Protein AF-A0A3D3F134-F1 (afdb_monomer_lite)

Radius of gyration: 19.28 Å; chains: 1; bounding box: 40×33×53 Å

Structure (mmCIF, N/CA/C/O backbone):
data_AF-A0A3D3F134-F1
#
_entry.id   AF-A0A3D3F134-F1
#
loop_
_atom_site.group_PDB
_atom_site.id
_atom_site.type_symbol
_atom_site.label_atom_id
_atom_site.label_alt_id
_atom_site.label_comp_id
_atom_site.label_asym_id
_atom_site.label_entity_id
_atom_site.label_seq_id
_atom_site.pdbx_PDB_ins_code
_atom_site.Cartn_x
_atom_site.Cartn_y
_atom_site.Cartn_z
_atom_site.occupancy
_atom_site.B_iso_or_equiv
_atom_site.auth_seq_id
_atom_site.auth_comp_id
_atom_site.auth_asym_id
_atom_site.auth_atom_id
_atom_site.pdbx_PDB_model_num
ATOM 1 N N . MET A 1 1 ? -12.481 15.571 32.185 1.00 70.94 1 MET A N 1
ATOM 2 C CA . MET A 1 1 ? -11.560 14.431 31.961 1.00 70.94 1 MET A CA 1
ATOM 3 C C . MET A 1 1 ? -11.373 14.232 30.466 1.00 70.94 1 MET A C 1
ATOM 5 O O . MET A 1 1 ? -12.372 14.244 29.754 1.00 70.94 1 MET A O 1
ATOM 9 N N . LYS A 1 2 ? -10.134 14.089 29.978 1.00 84.50 2 LYS A N 1
ATOM 10 C CA . LYS A 1 2 ? -9.885 13.730 28.572 1.00 84.50 2 LYS A CA 1
ATOM 11 C C . LYS A 1 2 ? -10.214 12.247 28.374 1.00 84.50 2 LYS A C 1
ATOM 13 O O . LYS A 1 2 ? -9.845 11.432 29.214 1.00 84.50 2 LYS A O 1
ATOM 18 N N . LYS A 1 3 ? -10.927 11.916 27.297 1.00 89.81 3 LYS A N 1
ATOM 19 C CA . LYS A 1 3 ? -11.210 10.530 26.904 1.00 89.81 3 LYS A CA 1
ATOM 20 C C . LYS A 1 3 ? -10.119 10.058 25.944 1.00 89.81 3 LYS A C 1
ATOM 22 O O . LYS A 1 3 ? -9.761 10.797 25.031 1.00 89.81 3 LYS A O 1
ATOM 27 N N . LEU A 1 4 ? -9.606 8.851 26.164 1.00 93.62 4 LEU A N 1
ATOM 28 C CA . LEU A 1 4 ? -8.698 8.164 25.249 1.00 93.62 4 LEU A CA 1
ATOM 29 C C . LEU A 1 4 ? -9.518 7.196 2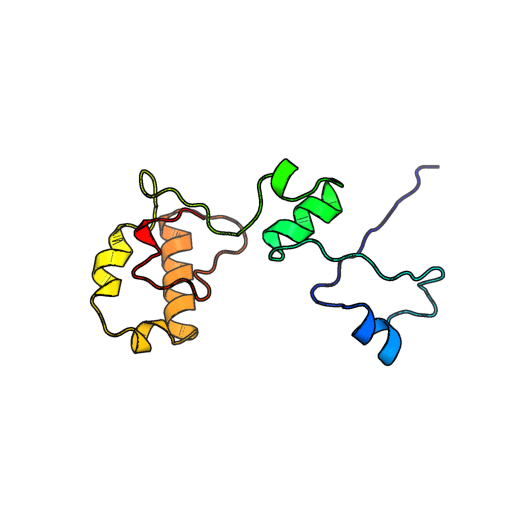4.393 1.00 93.62 4 LEU A C 1
ATOM 31 O O . LEU A 1 4 ? -10.320 6.437 24.932 1.00 93.62 4 LEU A O 1
ATOM 35 N N . ALA A 1 5 ? -9.311 7.227 23.080 1.00 91.25 5 ALA A N 1
ATOM 36 C CA . ALA A 1 5 ? -9.857 6.244 22.154 1.00 91.25 5 ALA A CA 1
ATOM 37 C C . ALA A 1 5 ? -8.697 5.473 21.519 1.00 91.25 5 ALA A C 1
ATOM 39 O O . ALA A 1 5 ? -7.730 6.084 21.063 1.00 91.25 5 ALA A O 1
ATOM 40 N N . MET A 1 6 ? -8.797 4.146 21.506 1.00 90.75 6 MET A N 1
ATOM 41 C CA . MET A 1 6 ? -7.834 3.250 20.873 1.00 90.75 6 MET A CA 1
ATOM 42 C C . MET A 1 6 ? -8.542 2.496 19.754 1.00 90.75 6 MET A C 1
ATOM 44 O O . MET A 1 6 ? -9.608 1.923 19.972 1.00 90.75 6 MET A O 1
ATOM 48 N N . TYR A 1 7 ? -7.933 2.491 18.574 1.00 90.38 7 TYR A N 1
ATOM 49 C CA . TYR A 1 7 ? -8.419 1.770 17.405 1.00 90.38 7 TYR A CA 1
ATOM 50 C C . TYR A 1 7 ? -7.372 0.727 17.029 1.00 90.38 7 TYR A C 1
ATOM 52 O O . TYR A 1 7 ? -6.187 1.048 16.948 1.00 90.38 7 TYR A O 1
ATOM 60 N N . VAL A 1 8 ? -7.805 -0.516 16.834 1.00 89.62 8 VAL A N 1
ATOM 61 C CA . VAL A 1 8 ? -6.931 -1.636 16.477 1.00 89.62 8 VAL A CA 1
ATOM 62 C C . VAL A 1 8 ? -7.402 -2.187 15.141 1.00 89.62 8 VAL A C 1
ATOM 64 O O . VAL A 1 8 ? -8.548 -2.611 15.010 1.00 89.62 8 VAL A O 1
ATOM 67 N N . PHE A 1 9 ? -6.510 -2.162 14.158 1.00 89.38 9 PHE A N 1
ATOM 68 C CA . PHE A 1 9 ? -6.705 -2.809 12.869 1.00 89.38 9 PHE A CA 1
ATOM 69 C C . PHE A 1 9 ? -5.973 -4.151 12.866 1.00 89.38 9 PHE A C 1
ATOM 71 O O . PHE A 1 9 ? -4.828 -4.235 13.313 1.00 89.38 9 PHE A O 1
ATOM 78 N N . ILE A 1 10 ? -6.642 -5.194 12.381 1.00 89.94 10 ILE A N 1
ATOM 79 C CA . ILE A 1 10 ? -6.086 -6.542 12.274 1.00 89.94 10 ILE A CA 1
ATOM 80 C C . ILE A 1 10 ? -6.170 -6.941 10.811 1.00 89.94 10 ILE A C 1
ATOM 82 O O . ILE A 1 10 ? -7.264 -7.119 10.274 1.00 89.94 10 ILE A O 1
ATOM 86 N N . ASP A 1 11 ? -5.006 -7.060 10.181 1.00 89.62 11 ASP A N 1
ATOM 87 C CA . ASP A 1 11 ? -4.920 -7.406 8.770 1.00 89.62 11 ASP A CA 1
ATOM 88 C C . ASP A 1 11 ? -5.528 -8.793 8.505 1.00 89.62 11 ASP A C 1
ATOM 90 O O . ASP A 1 11 ? -5.383 -9.725 9.301 1.00 89.62 11 ASP A O 1
ATOM 94 N N . ALA A 1 12 ? -6.237 -8.904 7.384 1.00 88.56 12 ALA A N 1
ATOM 95 C CA . ALA A 1 12 ? -6.907 -10.110 6.904 1.00 88.56 12 ALA A CA 1
ATOM 96 C C . ALA A 1 12 ? -7.927 -10.775 7.865 1.00 88.56 12 ALA A C 1
ATOM 98 O O . ALA A 1 12 ? -8.329 -11.919 7.629 1.00 88.56 12 ALA A O 1
ATOM 99 N N . LEU A 1 13 ? -8.420 -10.084 8.904 1.00 90.88 13 LEU A N 1
ATOM 100 C CA . LEU A 1 13 ? -9.502 -10.591 9.762 1.00 90.88 13 LEU A CA 1
ATOM 101 C C . LEU A 1 13 ? -10.884 -10.363 9.118 1.00 90.88 13 LEU A C 1
ATOM 103 O O . LEU A 1 13 ? -11.603 -9.419 9.441 1.00 90.88 13 LEU A O 1
ATOM 107 N N . GLY A 1 14 ? -11.252 -11.238 8.180 1.00 91.56 14 GLY A N 1
ATOM 108 C CA . GLY A 1 14 ? -12.557 -11.207 7.508 1.00 91.56 14 GLY A CA 1
ATOM 109 C C . GLY A 1 14 ? -13.735 -11.574 8.422 1.00 91.56 14 GLY A C 1
ATOM 110 O O . GLY A 1 14 ? -13.577 -12.306 9.401 1.00 91.56 14 GLY A O 1
ATOM 111 N N . TRP A 1 15 ? -14.939 -11.111 8.063 1.00 93.50 15 TRP A N 1
ATOM 112 C CA . TRP A 1 15 ? -16.172 -11.360 8.827 1.00 93.50 15 TRP A CA 1
ATOM 113 C C . TRP A 1 15 ? -16.455 -12.854 9.017 1.00 93.50 15 TRP A C 1
ATOM 115 O O . TRP A 1 15 ? -16.784 -13.292 10.110 1.00 93.50 15 TRP A O 1
ATOM 125 N N . GLU A 1 16 ? -16.262 -13.653 7.973 1.00 94.06 16 GLU A N 1
ATOM 126 C CA . GLU A 1 16 ? -16.531 -15.091 7.981 1.00 94.06 16 GLU A CA 1
ATOM 127 C C . GLU A 1 16 ? -15.572 -15.851 8.917 1.00 94.06 16 GLU A C 1
ATOM 129 O O . GLU A 1 16 ? -15.953 -16.838 9.549 1.00 94.06 16 GLU A O 1
ATO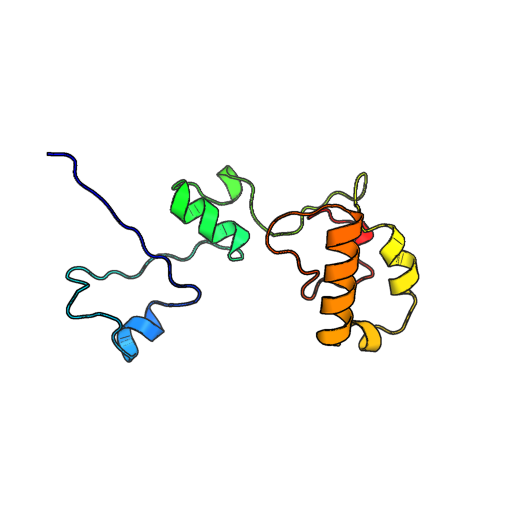M 134 N N . ILE A 1 17 ? -14.325 -15.381 9.036 1.00 93.06 17 ILE A N 1
ATOM 135 C CA . ILE A 1 17 ? -13.332 -15.926 9.976 1.00 93.06 17 ILE A CA 1
ATOM 136 C C . ILE A 1 17 ? -13.735 -15.560 11.405 1.00 93.06 17 ILE A C 1
ATOM 138 O O . ILE A 1 17 ? -13.747 -16.418 12.289 1.00 93.06 17 ILE A O 1
ATOM 142 N N . TYR A 1 18 ? -14.087 -14.293 11.618 1.00 92.75 18 TYR A N 1
ATOM 143 C CA . TYR A 1 18 ? -14.541 -13.789 12.906 1.00 92.75 18 TYR A CA 1
ATOM 144 C C . TYR A 1 18 ? -15.784 -14.536 13.414 1.00 92.75 18 TYR A C 1
ATOM 146 O O . TYR A 1 18 ? -15.796 -14.991 14.557 1.00 92.75 18 TYR A O 1
ATOM 154 N N . GLU A 1 19 ? -16.787 -14.739 12.557 1.00 92.56 19 GLU A N 1
ATOM 155 C CA . GLU A 1 19 ? -18.025 -15.447 12.891 1.00 92.56 19 GLU A CA 1
ATOM 156 C C . GLU A 1 19 ? -17.753 -16.908 13.283 1.00 92.56 19 GLU A C 1
ATOM 158 O O . GLU A 1 19 ? -18.269 -17.389 14.296 1.00 92.56 19 GLU A O 1
ATOM 163 N N . ARG A 1 20 ? -16.878 -17.593 12.530 1.00 94.38 20 ARG A N 1
ATOM 164 C CA . ARG A 1 20 ? -16.536 -19.005 12.753 1.00 94.38 20 ARG A CA 1
ATOM 165 C C . ARG A 1 20 ? -15.752 -19.245 14.041 1.00 94.38 20 ARG A C 1
ATOM 167 O O . ARG A 1 20 ? -16.039 -20.212 14.741 1.00 94.38 20 ARG A O 1
ATOM 174 N N . TYR A 1 21 ? -14.732 -18.434 14.316 1.00 92.44 21 TYR A N 1
ATOM 175 C CA . TYR A 1 21 ? -13.776 -18.717 15.396 1.00 92.44 21 TYR A CA 1
ATOM 176 C C . TYR A 1 21 ? -13.970 -17.846 16.637 1.00 92.44 21 TYR A C 1
ATOM 178 O O . TYR A 1 21 ? -13.540 -18.237 17.715 1.00 92.44 21 TYR A O 1
ATOM 186 N N . GLY A 1 22 ? -14.637 -16.699 16.504 1.00 85.38 22 GLY A N 1
ATOM 187 C CA . GLY A 1 22 ? -14.906 -15.769 17.594 1.00 85.38 22 GLY A CA 1
ATOM 188 C C . GLY A 1 22 ? -13.651 -15.134 18.180 1.00 85.38 22 GLY A C 1
ATOM 189 O O . GLY A 1 22 ? -13.057 -15.642 19.125 1.00 85.38 22 GLY A O 1
ATOM 190 N N . PHE A 1 23 ? -13.279 -13.967 17.660 1.00 85.81 23 PHE A N 1
ATOM 191 C CA . PHE A 1 23 ? -12.144 -13.201 18.170 1.00 85.81 23 PHE A CA 1
ATOM 192 C C . PHE A 1 23 ? -12.604 -12.160 19.201 1.00 85.81 23 PHE A C 1
ATOM 194 O O . PHE A 1 23 ? -13.456 -11.335 18.894 1.00 85.81 23 PHE A O 1
ATOM 201 N N . LEU A 1 24 ? -12.053 -12.183 20.421 1.00 87.12 24 LEU A N 1
ATOM 202 C CA . LEU A 1 24 ? -12.343 -11.204 21.488 1.00 87.12 24 LEU A CA 1
ATOM 203 C C . LEU A 1 24 ? -13.846 -10.954 21.752 1.00 87.12 24 LEU A C 1
ATOM 205 O O . LEU A 1 24 ? -14.232 -9.835 22.090 1.00 87.12 24 LEU A O 1
ATOM 209 N N . LYS A 1 25 ? -14.703 -11.977 21.620 1.00 86.88 25 LYS A N 1
ATOM 210 C CA . LYS A 1 25 ? -16.169 -11.835 21.754 1.00 86.88 25 LYS A CA 1
ATOM 211 C C . LYS A 1 25 ? -16.612 -11.204 23.079 1.00 86.88 25 LYS A C 1
ATOM 213 O O . LYS A 1 25 ? -17.567 -10.442 23.098 1.00 86.88 25 LYS A O 1
ATOM 218 N N . GLU A 1 26 ? -15.889 -11.457 24.168 1.00 88.69 26 GLU A N 1
ATOM 219 C CA . GLU A 1 26 ? -16.186 -10.863 25.482 1.00 88.69 26 GLU A CA 1
ATOM 220 C C . GLU A 1 26 ? -15.890 -9.354 25.550 1.00 88.69 26 GLU A C 1
ATOM 222 O O . GLU A 1 26 ? -16.504 -8.634 26.332 1.00 88.69 26 GLU A O 1
ATOM 227 N N . MET A 1 27 ? -14.964 -8.858 24.722 1.00 88.31 27 MET A N 1
ATOM 228 C CA . MET A 1 27 ? -14.619 -7.433 24.645 1.00 88.31 27 MET A CA 1
ATOM 229 C C . MET A 1 27 ? -15.408 -6.700 23.552 1.00 88.31 27 MET A C 1
ATOM 231 O O . MET A 1 27 ? -15.674 -5.502 23.668 1.00 88.31 27 MET A O 1
ATOM 235 N N . ALA A 1 28 ? -15.765 -7.399 22.475 1.00 86.38 28 ALA A N 1
ATOM 236 C CA . ALA A 1 28 ? -16.478 -6.847 21.333 1.00 86.38 28 ALA A CA 1
ATOM 237 C C . ALA A 1 28 ? -17.994 -6.813 21.594 1.00 86.38 28 ALA A C 1
ATOM 239 O O . ALA A 1 28 ? -18.750 -7.596 21.037 1.00 86.38 28 ALA A O 1
ATOM 240 N N . LEU A 1 29 ? -18.447 -5.866 22.425 1.00 86.75 29 LEU A N 1
ATOM 241 C CA . LEU A 1 29 ? -19.869 -5.712 22.786 1.00 86.75 29 LEU A CA 1
ATOM 242 C C . LEU A 1 29 ? -20.796 -5.439 21.588 1.00 86.75 29 LEU A C 1
ATOM 244 O O . LEU A 1 29 ? -22.004 -5.623 21.690 1.00 86.75 29 LEU A O 1
ATOM 248 N N . ASN A 1 30 ? -20.241 -4.938 20.481 1.00 90.19 30 ASN A N 1
ATOM 249 C CA . ASN A 1 30 ? -20.963 -4.695 19.240 1.00 90.19 30 ASN A CA 1
ATOM 250 C C . ASN A 1 30 ? -20.130 -5.208 18.067 1.00 90.19 30 ASN A C 1
ATOM 252 O O . ASN A 1 30 ? -18.952 -4.872 17.936 1.00 90.19 30 ASN A O 1
ATOM 256 N N . GLU A 1 31 ? -20.773 -5.960 17.185 1.00 90.56 31 GLU A N 1
ATOM 257 C CA . GLU A 1 31 ? -20.149 -6.639 16.056 1.00 90.56 31 GLU A CA 1
ATOM 258 C C . GLU A 1 31 ? -21.006 -6.427 14.803 1.00 90.56 31 GLU A C 1
ATOM 260 O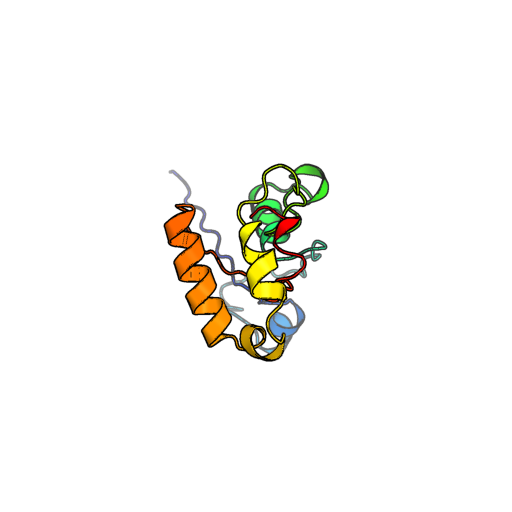 O . GLU A 1 31 ? -22.234 -6.501 14.839 1.00 90.56 31 GLU A O 1
ATOM 265 N N . ARG A 1 32 ? -20.364 -6.089 13.681 1.00 92.00 32 ARG A N 1
ATOM 266 C CA . ARG A 1 32 ? -21.045 -5.919 12.393 1.00 92.00 32 ARG A CA 1
ATOM 267 C C . ARG A 1 32 ? -20.120 -6.259 11.239 1.00 92.00 32 ARG A C 1
ATOM 269 O O . ARG A 1 32 ? -18.943 -5.894 11.258 1.00 92.00 32 ARG A O 1
ATOM 276 N N . LYS A 1 33 ? -20.679 -6.866 10.193 1.00 93.50 33 LYS A N 1
ATOM 277 C CA . LYS A 1 33 ? -19.977 -7.036 8.922 1.00 93.50 33 LYS A CA 1
ATOM 278 C C . LYS A 1 33 ? -19.676 -5.668 8.313 1.00 93.50 33 LYS A C 1
ATOM 280 O O . LYS A 1 33 ? -20.567 -4.827 8.187 1.00 93.50 33 LYS A O 1
ATOM 285 N N . LEU A 1 34 ? -18.425 -5.456 7.916 1.00 90.19 34 LEU A N 1
ATOM 286 C CA . LEU A 1 34 ? -18.025 -4.287 7.139 1.00 90.19 34 LEU A CA 1
ATOM 287 C C . LEU A 1 34 ? -18.106 -4.598 5.644 1.00 90.19 34 LEU A C 1
ATOM 289 O O . LEU A 1 34 ? -17.866 -5.727 5.213 1.00 90.19 34 LEU A O 1
ATOM 293 N N . ARG A 1 35 ? -18.445 -3.582 4.847 1.00 89.25 35 ARG A N 1
ATOM 294 C CA . ARG A 1 35 ? -18.386 -3.671 3.389 1.00 89.25 35 ARG A CA 1
ATOM 295 C C . ARG A 1 35 ? -16.947 -3.435 2.946 1.00 89.25 35 ARG A C 1
ATOM 297 O O . ARG A 1 35 ? -16.372 -2.398 3.256 1.00 89.25 35 ARG A O 1
ATOM 304 N N . THR A 1 36 ? -16.391 -4.389 2.213 1.00 87.06 36 THR A N 1
ATOM 305 C CA . THR A 1 36 ? -15.046 -4.285 1.648 1.00 87.06 36 THR A CA 1
ATOM 306 C C . THR A 1 36 ? -15.008 -3.252 0.524 1.00 87.06 36 THR A C 1
ATOM 308 O O . THR A 1 36 ? -15.889 -3.225 -0.340 1.00 87.06 36 THR A O 1
ATOM 311 N N . THR A 1 37 ? -13.967 -2.428 0.530 1.00 88.31 37 THR A N 1
ATOM 312 C CA . THR A 1 37 ? -13.616 -1.532 -0.573 1.00 88.31 37 THR A CA 1
ATOM 313 C C . THR A 1 37 ? -12.862 -2.311 -1.649 1.00 88.31 37 THR A C 1
ATOM 315 O O . THR A 1 37 ? -12.053 -3.182 -1.337 1.00 88.31 37 THR A O 1
ATOM 318 N N . PHE A 1 38 ? -13.110 -2.012 -2.924 1.00 86.88 38 PHE A N 1
ATOM 319 C CA . PHE A 1 38 ? -12.339 -2.608 -4.014 1.00 86.88 38 PHE A CA 1
ATOM 320 C C . PHE A 1 38 ? -10.892 -2.094 -3.995 1.00 86.88 38 PHE A C 1
ATOM 322 O O . PHE A 1 38 ? -10.669 -0.887 -4.049 1.00 86.88 38 PHE A O 1
ATOM 329 N N . GLY A 1 39 ? -9.920 -3.007 -3.945 1.00 83.62 39 GLY A N 1
ATOM 330 C CA . GLY A 1 39 ? -8.497 -2.675 -3.991 1.00 83.62 39 GLY A CA 1
ATOM 331 C C . GLY A 1 39 ? -7.641 -3.569 -3.095 1.00 83.62 39 GLY A C 1
ATOM 332 O O . GLY A 1 39 ? -8.093 -4.602 -2.602 1.00 83.62 39 GLY A O 1
ATOM 333 N N . PHE A 1 40 ? -6.383 -3.165 -2.916 1.00 85.38 40 PHE A N 1
ATOM 334 C CA . PHE A 1 40 ? -5.429 -3.783 -1.990 1.00 85.38 40 PHE A CA 1
ATOM 335 C C . PHE A 1 40 ? -5.425 -3.046 -0.636 1.00 85.38 40 PHE A C 1
ATOM 337 O O . PHE A 1 40 ? -6.141 -2.056 -0.473 1.00 85.38 40 PHE A O 1
ATOM 344 N N . SER A 1 41 ? -4.605 -3.465 0.334 1.00 87.38 41 SER A N 1
ATOM 345 C CA . SER A 1 41 ? -4.481 -2.762 1.626 1.00 87.38 41 SER A CA 1
ATOM 346 C C . SER A 1 41 ? -4.096 -1.285 1.459 1.00 87.38 41 SER A C 1
ATOM 348 O O . SER A 1 41 ? -4.579 -0.434 2.196 1.00 87.38 41 SER A O 1
ATOM 350 N N . SER A 1 42 ? -3.346 -0.944 0.403 1.00 88.69 42 SER A N 1
ATOM 351 C CA . SER A 1 42 ? -3.039 0.448 0.037 1.00 88.69 42 SER A CA 1
ATOM 352 C C . SER A 1 42 ? -4.261 1.298 -0.322 1.00 88.69 42 SER A C 1
ATOM 354 O O . SER A 1 42 ? -4.171 2.520 -0.270 1.00 88.69 42 SER A O 1
ATOM 356 N N . ALA A 1 43 ? -5.393 0.675 -0.654 1.00 92.06 43 ALA A N 1
ATOM 357 C CA . ALA A 1 43 ? -6.679 1.341 -0.818 1.00 92.06 43 ALA A CA 1
ATOM 358 C C . ALA A 1 43 ? -7.522 1.289 0.467 1.00 92.06 43 ALA A C 1
ATOM 360 O O . ALA A 1 43 ? -8.153 2.277 0.836 1.00 92.06 43 ALA A O 1
ATOM 361 N N . ALA A 1 44 ? -7.507 0.154 1.173 1.00 91.38 44 ALA A N 1
ATOM 362 C CA . ALA A 1 44 ? -8.308 -0.053 2.377 1.00 91.38 44 ALA A CA 1
ATOM 363 C C . ALA A 1 44 ? -7.861 0.822 3.562 1.00 91.38 44 ALA A C 1
ATOM 365 O O . ALA A 1 44 ? -8.709 1.442 4.204 1.00 91.38 44 ALA A O 1
ATOM 366 N N . ASP A 1 45 ? -6.557 0.916 3.838 1.00 91.25 45 ASP A N 1
ATOM 367 C CA . ASP A 1 45 ? -6.053 1.638 5.013 1.00 91.25 45 ASP A CA 1
ATOM 368 C C . ASP A 1 45 ? -6.365 3.144 4.941 1.00 91.25 45 ASP A C 1
ATOM 370 O O . ASP A 1 45 ? -6.921 3.685 5.905 1.00 91.25 45 ASP A O 1
ATOM 374 N N . PRO A 1 46 ? -6.123 3.847 3.810 1.00 92.31 46 PRO A N 1
ATOM 375 C CA . PRO A 1 46 ? -6.529 5.243 3.683 1.00 92.31 46 PRO A CA 1
ATOM 376 C C . PRO A 1 46 ? -8.046 5.419 3.759 1.00 92.31 46 PRO A C 1
ATOM 378 O O . PRO A 1 46 ? -8.503 6.397 4.351 1.00 92.31 46 PRO A O 1
ATOM 381 N N . SER A 1 47 ? -8.834 4.477 3.226 1.00 93.44 47 SER A N 1
ATOM 382 C CA . SER A 1 47 ? -10.297 4.513 3.346 1.00 93.44 47 SER A CA 1
ATOM 383 C C . SER A 1 47 ? -10.754 4.419 4.808 1.00 93.44 47 SER A C 1
ATOM 385 O O . SER A 1 47 ? -11.604 5.198 5.235 1.00 93.44 47 SER A O 1
ATOM 387 N N . ILE A 1 48 ? -10.158 3.526 5.609 1.00 91.94 48 ILE A N 1
ATOM 388 C CA . ILE A 1 48 ? -10.467 3.377 7.043 1.00 91.94 48 ILE A CA 1
ATOM 389 C C . ILE A 1 48 ? -10.126 4.656 7.816 1.00 91.94 48 ILE A C 1
ATOM 391 O O . ILE A 1 48 ? -10.899 5.086 8.671 1.00 91.94 48 ILE A O 1
ATOM 395 N N . LEU A 1 49 ? -8.975 5.265 7.519 1.00 92.19 49 LEU A N 1
ATOM 396 C CA . LEU A 1 49 ? -8.473 6.429 8.253 1.00 92.19 49 LEU A CA 1
ATOM 397 C C . LEU A 1 49 ? -9.137 7.749 7.842 1.00 92.19 49 LEU A C 1
ATOM 399 O O . LEU A 1 49 ? -9.252 8.653 8.668 1.00 92.19 49 LEU A O 1
ATOM 403 N N . SER A 1 50 ? -9.553 7.881 6.580 1.00 94.00 50 SER A N 1
ATOM 404 C CA . SER A 1 50 ? -10.113 9.129 6.038 1.00 94.00 50 SER A CA 1
ATOM 405 C C . SER A 1 50 ? -11.632 9.117 5.871 1.00 94.00 50 SER A C 1
ATOM 407 O O . SER A 1 50 ? -12.234 10.184 5.764 1.00 94.00 50 SER A O 1
ATOM 409 N N . GLY A 1 51 ? -12.254 7.935 5.820 1.00 93.25 51 GLY A N 1
ATOM 410 C CA . GLY A 1 51 ? -13.668 7.772 5.478 1.00 93.25 51 GLY A CA 1
ATOM 411 C C . GLY A 1 51 ? -14.000 8.032 4.003 1.00 93.25 51 GLY A C 1
ATOM 412 O O . GLY A 1 51 ? -15.180 8.116 3.672 1.00 93.25 51 GLY A O 1
ATOM 413 N N . ARG A 1 52 ? -12.991 8.181 3.135 1.00 94.81 52 ARG A N 1
ATOM 414 C CA . ARG A 1 52 ? -13.138 8.413 1.689 1.00 94.81 52 ARG A CA 1
ATOM 415 C C . ARG A 1 52 ? -12.920 7.133 0.892 1.00 94.81 52 ARG A C 1
ATOM 417 O O . ARG A 1 52 ? -12.190 6.256 1.342 1.00 94.81 52 ARG A O 1
ATOM 424 N N . TYR A 1 53 ? -13.494 7.048 -0.299 1.00 92.75 53 TYR A N 1
ATOM 425 C CA . TYR A 1 53 ? -13.260 5.948 -1.229 1.00 92.75 53 TYR A CA 1
ATOM 426 C C . TYR A 1 53 ? -11.956 6.120 -2.033 1.00 92.75 53 TYR A C 1
ATOM 428 O O . TYR A 1 53 ? -11.420 7.231 -2.128 1.00 92.75 53 TYR A O 1
ATOM 436 N N . PRO A 1 54 ? -11.423 5.040 -2.637 1.00 93.31 54 PRO A N 1
ATOM 437 C CA . PRO A 1 54 ? -10.166 5.102 -3.381 1.00 93.31 54 PRO A CA 1
ATOM 438 C C . PRO A 1 54 ? -10.163 6.016 -4.602 1.00 93.31 54 PRO A C 1
ATOM 440 O O . PRO A 1 54 ? -9.110 6.540 -4.952 1.00 93.31 54 PRO A O 1
ATOM 443 N N . ASP A 1 55 ? -11.308 6.268 -5.232 1.00 92.69 55 ASP A N 1
ATOM 444 C CA . ASP A 1 55 ? -11.452 7.284 -6.280 1.00 92.69 55 ASP A CA 1
ATOM 445 C C . ASP A 1 55 ? -11.280 8.709 -5.741 1.00 92.69 55 ASP A C 1
ATOM 447 O O . ASP A 1 55 ? -10.772 9.571 -6.454 1.00 92.69 55 ASP A O 1
ATOM 451 N N . GLU A 1 56 ? -11.620 8.950 -4.475 1.00 94.31 56 GLU A N 1
ATOM 452 C CA . GLU A 1 56 ? -11.491 10.259 -3.829 1.00 94.31 56 GLU A CA 1
ATOM 453 C C . GLU A 1 56 ? -10.085 10.505 -3.264 1.00 94.31 56 GLU A C 1
ATOM 455 O O . GLU A 1 56 ? -9.566 11.619 -3.345 1.00 94.31 56 GLU A O 1
ATOM 460 N N . HIS A 1 57 ? -9.461 9.487 -2.658 1.00 92.81 57 HIS A N 1
ATOM 461 C CA . HIS A 1 57 ? -8.103 9.602 -2.110 1.00 92.81 57 HIS A CA 1
ATOM 462 C C . HIS A 1 57 ? -7.011 9.142 -3.083 1.00 92.81 57 HIS A C 1
ATOM 464 O O . HIS A 1 57 ? -5.829 9.264 -2.778 1.00 92.81 57 HIS A O 1
ATOM 470 N N . THR A 1 58 ? -7.374 8.622 -4.255 1.00 89.38 58 THR A N 1
ATOM 471 C CA . THR A 1 58 ? -6.495 8.216 -5.373 1.00 89.38 58 THR A CA 1
ATOM 472 C C . THR A 1 58 ? -5.487 7.089 -5.088 1.00 89.38 58 THR A C 1
ATOM 474 O O . THR A 1 58 ? -4.798 6.631 -6.000 1.00 89.38 58 THR A O 1
ATOM 477 N N . HIS A 1 59 ? -5.432 6.572 -3.857 1.00 89.25 59 HIS A N 1
ATOM 478 C CA . HIS A 1 59 ? -4.610 5.411 -3.497 1.00 89.25 59 HIS A CA 1
ATOM 479 C C . HIS A 1 59 ? -5.332 4.108 -3.860 1.00 89.25 59 HIS A C 1
ATOM 481 O O . HIS A 1 59 ? -6.137 3.595 -3.090 1.00 89.25 59 HIS A O 1
ATO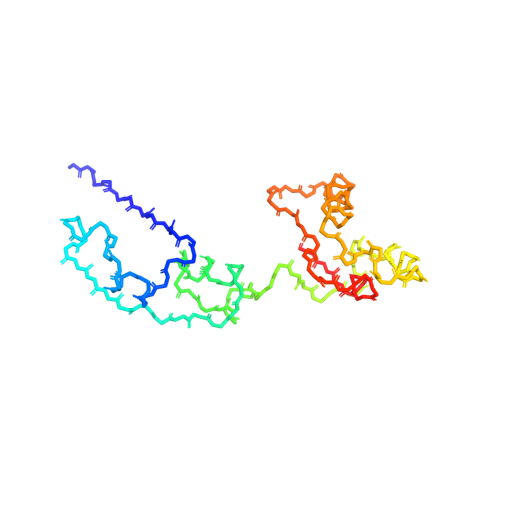M 487 N N . TRP A 1 60 ? -5.033 3.568 -5.039 1.00 89.06 60 TRP A N 1
ATOM 488 C CA . TRP A 1 60 ? -5.604 2.300 -5.522 1.00 89.06 60 TRP A CA 1
ATOM 489 C C . TRP A 1 60 ? -4.666 1.105 -5.366 1.00 89.06 60 TRP A C 1
ATOM 491 O O . TRP A 1 60 ? -5.096 -0.036 -5.201 1.00 89.06 60 TRP A O 1
ATOM 501 N N . SER A 1 61 ? -3.373 1.371 -5.489 1.00 89.19 61 SER A N 1
ATOM 502 C CA . SER A 1 61 ? -2.313 0.386 -5.634 1.00 89.19 61 SER A CA 1
ATOM 503 C C . SER A 1 61 ? -1.034 0.966 -5.042 1.00 89.19 61 SER A C 1
ATOM 505 O O . SER A 1 61 ? -0.874 2.181 -4.986 1.00 89.19 61 SER A O 1
ATOM 507 N N . CYS A 1 62 ? -0.114 0.095 -4.624 1.00 89.56 62 CYS A N 1
ATOM 508 C CA . CYS A 1 62 ? 1.257 0.500 -4.293 1.00 89.56 62 CYS A CA 1
ATOM 509 C C . CYS A 1 62 ? 2.076 0.883 -5.535 1.00 89.56 62 CYS A C 1
ATOM 511 O O . CYS A 1 62 ? 3.248 1.177 -5.400 1.00 89.56 62 CYS A O 1
ATOM 513 N N . PHE A 1 63 ? 1.506 0.767 -6.736 1.00 91.69 63 PHE A N 1
ATOM 514 C CA . PHE A 1 63 ? 2.154 1.154 -7.981 1.00 91.69 63 PHE A CA 1
ATOM 515 C C . PHE A 1 63 ? 1.238 2.070 -8.776 1.00 91.69 63 PHE A C 1
ATOM 517 O O . PHE A 1 63 ? 0.074 1.724 -9.013 1.00 91.69 63 PHE A O 1
ATOM 524 N N . VAL A 1 64 ? 1.781 3.195 -9.230 1.00 91.75 64 VAL A N 1
ATOM 525 C CA . VAL A 1 64 ? 1.083 4.190 -10.050 1.00 91.75 64 VAL A CA 1
ATOM 526 C C . VAL A 1 64 ? 1.690 4.195 -11.444 1.00 91.75 64 VAL A C 1
ATOM 528 O O . VAL A 1 64 ? 2.901 4.091 -11.600 1.00 91.75 64 VAL A O 1
ATOM 531 N N . HIS A 1 65 ? 0.861 4.272 -12.484 1.00 93.69 65 HIS A N 1
ATOM 532 C CA . HIS A 1 65 ? 1.352 4.316 -13.860 1.00 93.69 65 HIS A CA 1
ATOM 533 C C . HIS A 1 65 ? 2.009 5.672 -14.158 1.00 93.69 65 HIS A C 1
ATOM 535 O O . HIS A 1 65 ? 1.315 6.663 -14.384 1.00 93.69 65 HIS A O 1
ATOM 541 N N . ASP A 1 66 ? 3.341 5.688 -14.197 1.00 95.06 66 ASP A N 1
ATOM 542 C CA . ASP A 1 66 ? 4.161 6.840 -14.571 1.00 95.06 66 ASP A CA 1
ATOM 543 C C . ASP A 1 66 ? 5.406 6.385 -15.363 1.00 95.06 66 ASP A C 1
ATOM 545 O O . ASP A 1 66 ? 6.512 6.263 -14.827 1.00 95.06 66 ASP A O 1
ATOM 549 N N . PRO A 1 67 ? 5.271 6.135 -16.676 1.00 95.00 67 PRO A N 1
ATOM 550 C CA . PRO A 1 67 ? 6.408 5.757 -17.514 1.00 95.00 67 PRO A CA 1
ATOM 551 C C . PRO A 1 67 ? 7.432 6.890 -17.696 1.00 95.00 67 PRO A C 1
ATOM 553 O O . PRO A 1 67 ? 8.588 6.636 -18.060 1.00 95.00 67 PRO A O 1
ATOM 556 N N . GLN A 1 68 ? 7.036 8.148 -17.469 1.00 95.38 68 GLN A N 1
ATOM 557 C CA . GLN A 1 68 ? 7.891 9.317 -17.680 1.00 95.38 68 GLN A CA 1
ATOM 558 C C . GLN A 1 68 ? 8.857 9.548 -16.519 1.00 95.38 68 GLN A C 1
ATOM 560 O O . GLN A 1 68 ? 9.979 9.993 -16.766 1.00 95.38 68 GLN A O 1
ATOM 565 N N . ASN A 1 69 ? 8.480 9.165 -15.301 1.00 95.00 69 ASN A N 1
ATOM 566 C CA . ASN A 1 69 ? 9.335 9.309 -14.124 1.00 95.00 69 ASN A CA 1
ATOM 567 C C . ASN A 1 69 ? 9.684 7.976 -13.447 1.00 95.00 69 ASN A C 1
ATOM 569 O O . ASN A 1 69 ? 10.368 7.992 -12.428 1.00 95.00 69 ASN A O 1
ATOM 573 N N . SER A 1 70 ? 9.291 6.832 -14.030 1.00 95.12 70 SER A N 1
ATOM 574 C CA . SER A 1 70 ? 9.496 5.513 -13.418 1.00 95.12 70 SER A CA 1
ATOM 575 C C . SER A 1 70 ? 10.934 5.301 -12.902 1.00 95.12 70 SER A C 1
ATOM 577 O O . SER A 1 70 ? 11.892 5.306 -13.693 1.00 95.12 70 SER A O 1
ATOM 579 N N . PRO A 1 71 ? 11.102 5.009 -11.600 1.00 93.75 71 PRO A N 1
ATOM 580 C CA . PRO A 1 71 ? 12.397 4.686 -11.006 1.00 93.75 71 PRO A CA 1
ATOM 581 C C . PRO A 1 71 ? 12.921 3.320 -11.467 1.00 93.75 71 PRO A C 1
ATOM 583 O O . PRO A 1 71 ? 14.111 3.026 -11.360 1.00 93.75 71 PRO A O 1
ATOM 586 N N . PHE A 1 72 ? 12.058 2.482 -12.045 1.00 94.94 72 PHE A N 1
ATOM 587 C CA . PHE A 1 72 ? 12.370 1.102 -12.405 1.00 94.94 72 PHE A CA 1
ATOM 588 C C . PHE A 1 72 ? 12.781 0.918 -13.870 1.00 94.94 72 PHE A C 1
ATOM 590 O O . PHE A 1 72 ? 12.829 -0.211 -14.359 1.00 94.94 72 PHE A O 1
ATOM 597 N N . ARG A 1 73 ? 13.119 1.988 -14.597 1.00 92.50 73 ARG A N 1
ATOM 598 C CA . ARG A 1 73 ? 13.521 1.920 -16.019 1.00 92.50 73 ARG A CA 1
ATOM 599 C C . ARG A 1 73 ? 14.628 0.906 -16.307 1.00 92.50 73 ARG A C 1
ATOM 601 O O . ARG A 1 73 ? 14.555 0.176 -17.295 1.00 92.50 73 ARG A O 1
ATOM 608 N N . GLY A 1 74 ? 15.611 0.789 -15.413 1.00 89.56 74 GLY A N 1
ATOM 609 C CA . GLY A 1 74 ? 16.701 -0.189 -15.536 1.00 89.56 74 GLY A CA 1
ATOM 610 C C . GLY A 1 74 ? 16.240 -1.654 -15.523 1.00 89.56 74 GLY A C 1
ATOM 611 O O . GLY A 1 74 ? 16.942 -2.528 -16.035 1.00 89.56 74 GLY A O 1
ATOM 612 N N . MET A 1 75 ? 15.034 -1.938 -15.017 1.00 91.56 75 MET A N 1
ATOM 613 C CA . MET A 1 75 ? 14.473 -3.293 -14.964 1.00 91.56 75 MET A CA 1
ATOM 614 C C . MET A 1 75 ? 14.181 -3.869 -16.354 1.00 91.56 75 MET A C 1
ATOM 616 O O . MET A 1 75 ? 14.092 -5.087 -16.481 1.00 91.56 75 MET A O 1
ATOM 620 N N . GLN A 1 76 ? 14.125 -3.047 -17.413 1.00 89.06 76 GLN A N 1
ATOM 621 C CA . GLN A 1 76 ? 14.032 -3.530 -18.801 1.00 89.06 76 GLN A CA 1
ATOM 622 C C . GLN A 1 76 ? 15.179 -4.476 -19.171 1.00 89.06 76 GLN A C 1
ATOM 624 O O . GLN A 1 76 ? 14.980 -5.430 -19.920 1.00 89.06 76 GLN A O 1
ATOM 629 N N . ILE A 1 77 ? 16.382 -4.229 -18.643 1.00 90.38 77 ILE A N 1
ATOM 630 C CA . ILE A 1 77 ? 17.552 -5.076 -18.902 1.00 90.38 77 ILE A CA 1
ATOM 631 C C . ILE A 1 77 ? 17.356 -6.432 -18.229 1.00 90.38 77 ILE A C 1
ATOM 633 O O . ILE A 1 77 ? 17.538 -7.471 -18.860 1.00 90.38 77 ILE A O 1
ATOM 637 N N . LEU A 1 78 ? 16.921 -6.421 -16.967 1.00 89.62 78 LEU A N 1
ATOM 638 C CA . LEU A 1 78 ? 16.627 -7.637 -16.215 1.00 89.62 78 LEU A CA 1
ATOM 639 C C . LEU A 1 78 ? 15.461 -8.417 -16.830 1.00 89.62 78 LEU A C 1
ATOM 641 O O . LEU A 1 78 ? 15.500 -9.640 -16.845 1.00 89.62 78 LEU A O 1
ATOM 645 N N . ALA A 1 79 ? 14.478 -7.737 -17.422 1.00 90.38 79 ALA A N 1
ATOM 646 C CA . ALA A 1 79 ? 13.347 -8.366 -18.099 1.00 90.38 79 ALA A CA 1
ATOM 647 C C . ALA A 1 79 ? 13.736 -9.212 -19.329 1.00 90.38 79 ALA A C 1
ATOM 649 O O . ALA A 1 79 ? 12.916 -10.001 -19.794 1.00 90.38 79 ALA A O 1
ATOM 650 N N . LYS A 1 80 ? 14.965 -9.073 -19.855 1.00 91.38 80 LYS A N 1
ATOM 651 C CA . LYS A 1 80 ? 15.499 -9.938 -20.924 1.00 91.38 80 LYS A CA 1
ATOM 652 C C . LYS A 1 80 ? 15.923 -11.318 -20.414 1.00 91.38 80 LYS A C 1
ATOM 654 O O . LYS A 1 80 ? 16.067 -12.240 -21.212 1.00 91.38 80 LYS A O 1
ATOM 659 N N . LEU A 1 81 ? 16.160 -11.457 -19.109 1.00 91.19 81 LEU A N 1
ATOM 660 C CA . LEU A 1 81 ? 16.498 -12.736 -18.494 1.00 91.19 81 LEU A CA 1
ATOM 661 C C . LEU A 1 81 ? 15.227 -13.586 -18.294 1.00 91.19 81 LEU A C 1
ATOM 663 O O . LEU A 1 81 ? 14.132 -13.036 -18.159 1.00 91.19 81 LEU A O 1
ATOM 667 N N . PRO A 1 82 ? 15.342 -14.926 -18.247 1.00 89.00 82 PRO A N 1
ATOM 668 C CA . PRO A 1 82 ? 14.191 -15.804 -18.059 1.00 89.00 82 PRO A CA 1
ATOM 669 C C . PRO A 1 82 ? 13.377 -15.489 -16.793 1.00 89.00 82 PRO A C 1
ATOM 671 O O . PRO A 1 82 ? 13.925 -15.390 -15.693 1.00 89.00 82 PRO A O 1
ATOM 674 N N . GLY A 1 83 ? 12.048 -15.407 -16.934 1.00 84.19 83 GLY A N 1
ATOM 675 C CA . GLY A 1 83 ? 11.128 -15.024 -15.851 1.00 84.19 83 GLY A CA 1
ATOM 676 C C . GLY A 1 83 ? 11.233 -15.886 -14.587 1.00 84.19 83 GLY A C 1
ATOM 677 O O . GLY A 1 83 ? 11.186 -15.349 -13.482 1.00 84.19 83 GLY A O 1
ATOM 678 N N . PHE A 1 84 ? 11.527 -17.186 -14.731 1.00 87.50 84 PHE A N 1
ATOM 679 C CA . PHE A 1 84 ? 11.648 -18.129 -13.608 1.00 87.50 84 PHE A CA 1
ATOM 680 C C . PHE A 1 84 ? 12.719 -17.740 -12.572 1.00 87.50 84 PHE A C 1
ATOM 682 O O . PHE A 1 84 ? 12.709 -18.244 -11.445 1.00 87.50 84 PHE A O 1
ATOM 689 N N . ILE A 1 85 ? 13.681 -16.891 -12.950 1.00 87.88 85 ILE A N 1
ATOM 690 C CA . ILE A 1 85 ? 14.694 -16.357 -12.035 1.00 87.88 85 ILE A CA 1
ATOM 691 C C . ILE A 1 85 ? 14.027 -15.386 -11.063 1.00 87.88 85 ILE A C 1
ATOM 693 O O . ILE A 1 85 ? 14.225 -15.478 -9.850 1.00 87.88 85 ILE A O 1
ATOM 697 N N . PHE A 1 86 ? 13.206 -14.485 -11.599 1.00 88.88 86 PHE A N 1
ATOM 698 C CA . PHE A 1 86 ? 12.526 -13.456 -10.832 1.00 88.88 86 PHE A CA 1
ATOM 699 C C . PHE A 1 86 ? 11.248 -13.964 -10.186 1.00 88.88 86 PHE A C 1
ATOM 701 O O . PHE A 1 86 ? 10.843 -13.407 -9.187 1.00 88.88 86 PHE A O 1
ATOM 708 N N . ASP A 1 87 ? 10.625 -15.045 -10.639 1.00 85.88 87 ASP A N 1
ATOM 709 C CA . ASP A 1 87 ? 9.426 -15.576 -9.968 1.00 85.88 87 ASP A CA 1
ATOM 710 C C . ASP A 1 87 ? 9.722 -16.177 -8.579 1.00 85.88 87 ASP A C 1
ATOM 712 O O . ASP A 1 87 ? 8.820 -16.479 -7.800 1.00 85.88 87 ASP A O 1
ATOM 716 N N . ARG A 1 88 ? 11.004 -16.287 -8.207 1.00 90.94 88 ARG A N 1
ATOM 717 C CA . ARG A 1 88 ? 11.441 -16.716 -6.876 1.00 90.94 88 ARG A CA 1
ATOM 718 C C . ARG A 1 88 ? 11.368 -15.561 -5.880 1.00 90.94 88 ARG A C 1
ATOM 720 O O . ARG A 1 88 ? 12.129 -14.598 -5.980 1.00 90.94 88 ARG A O 1
ATOM 727 N N . TRP A 1 89 ? 10.562 -15.729 -4.828 1.00 90.00 89 TRP A N 1
ATOM 728 C CA . TRP A 1 89 ? 10.407 -14.741 -3.749 1.00 90.00 89 TRP A CA 1
ATOM 729 C C . TRP A 1 89 ? 11.744 -14.237 -3.183 1.00 90.00 89 TRP A C 1
ATOM 731 O O . TRP A 1 89 ? 11.934 -13.035 -3.055 1.00 90.00 89 TRP A O 1
ATOM 741 N N . ARG A 1 90 ? 12.713 -15.128 -2.917 1.00 93.50 90 ARG A N 1
ATOM 742 C CA . ARG A 1 90 ? 14.029 -14.727 -2.377 1.00 93.50 90 ARG A CA 1
ATOM 743 C C . ARG A 1 90 ? 14.779 -13.774 -3.307 1.00 93.50 90 ARG A C 1
ATOM 745 O O . ARG A 1 90 ? 15.450 -12.865 -2.828 1.00 93.50 90 ARG A O 1
ATOM 752 N N . VAL A 1 91 ? 14.693 -13.989 -4.619 1.00 92.56 91 VAL A N 1
ATOM 753 C CA . VAL A 1 91 ? 15.360 -13.135 -5.610 1.00 92.56 91 VAL A CA 1
ATOM 754 C C . VAL A 1 91 ? 14.691 -11.766 -5.619 1.00 92.56 91 VAL A C 1
ATOM 756 O O . VAL A 1 91 ? 15.373 -10.764 -5.418 1.00 92.56 91 VAL A O 1
ATOM 759 N N . ARG A 1 92 ? 13.357 -11.727 -5.737 1.00 92.81 92 ARG A N 1
ATOM 760 C CA . ARG A 1 92 ? 12.579 -10.478 -5.679 1.00 92.81 92 ARG A CA 1
ATOM 761 C C . ARG A 1 92 ? 12.842 -9.700 -4.407 1.00 92.81 92 ARG A C 1
ATOM 763 O O . ARG A 1 92 ? 13.208 -8.541 -4.494 1.00 92.81 92 ARG A O 1
ATOM 770 N N . HIS A 1 93 ? 12.786 -10.357 -3.258 1.00 94.62 93 HIS A N 1
ATOM 771 C CA . HIS A 1 93 ? 12.992 -9.720 -1.967 1.00 94.62 93 HIS A CA 1
ATOM 772 C C . HIS A 1 93 ? 14.364 -9.034 -1.846 1.00 94.62 93 HIS A C 1
ATOM 774 O O . HIS A 1 93 ? 14.480 -7.923 -1.326 1.00 94.62 93 HIS A O 1
ATOM 780 N N . ASN A 1 94 ? 15.426 -9.671 -2.353 1.00 94.94 94 ASN A N 1
ATOM 781 C CA . ASN A 1 94 ? 16.757 -9.061 -2.361 1.00 94.94 94 ASN A CA 1
ATOM 782 C C . ASN A 1 94 ? 16.847 -7.885 -3.342 1.00 94.94 94 ASN A C 1
ATOM 784 O O . ASN A 1 94 ? 17.427 -6.854 -2.999 1.00 94.94 94 ASN A O 1
ATOM 788 N N . ILE A 1 95 ? 16.238 -8.006 -4.524 1.00 93.38 95 ILE A N 1
ATOM 789 C CA . ILE A 1 95 ? 16.152 -6.904 -5.492 1.00 93.38 95 ILE A CA 1
ATOM 790 C C . ILE A 1 95 ? 15.361 -5.732 -4.893 1.00 93.38 95 ILE A C 1
ATOM 792 O O . ILE A 1 95 ? 15.815 -4.594 -4.966 1.00 93.38 95 ILE A O 1
ATOM 796 N N . SER A 1 96 ? 14.243 -5.995 -4.218 1.00 94.62 96 SER A N 1
ATOM 797 C CA . SER A 1 96 ? 13.431 -4.982 -3.546 1.00 94.62 96 SER A CA 1
ATOM 798 C C . SER A 1 96 ? 14.226 -4.233 -2.483 1.00 94.62 96 SER A C 1
ATOM 800 O O . SER A 1 96 ? 14.205 -3.006 -2.444 1.00 94.62 96 SER A O 1
ATOM 802 N N . LYS A 1 97 ? 15.006 -4.945 -1.659 1.00 95.31 97 LYS A N 1
ATOM 803 C CA . LYS A 1 97 ? 15.913 -4.323 -0.680 1.00 95.31 97 LYS A CA 1
ATOM 804 C C . LYS A 1 97 ? 16.965 -3.428 -1.333 1.00 95.31 97 LYS A C 1
ATOM 806 O O . LYS A 1 97 ? 17.288 -2.381 -0.776 1.00 95.31 97 LYS A O 1
ATOM 811 N N . LEU A 1 98 ? 17.511 -3.839 -2.478 1.00 94.31 98 LEU A N 1
ATOM 812 C CA . LEU A 1 98 ? 18.480 -3.041 -3.227 1.00 94.31 98 LEU A CA 1
ATOM 813 C C . LEU A 1 98 ? 17.833 -1.763 -3.773 1.00 94.31 98 LEU A C 1
ATOM 815 O O . LEU A 1 98 ? 18.328 -0.673 -3.506 1.00 94.31 98 LEU A O 1
ATOM 819 N N . ILE A 1 99 ? 16.703 -1.891 -4.468 1.00 93.62 99 ILE A N 1
ATOM 820 C CA . ILE A 1 99 ? 15.949 -0.764 -5.032 1.00 93.62 99 ILE A CA 1
ATOM 821 C C . ILE A 1 99 ? 15.537 0.214 -3.933 1.00 93.62 99 ILE A C 1
ATOM 823 O O . ILE A 1 99 ? 15.787 1.409 -4.058 1.00 93.62 99 ILE A O 1
ATOM 827 N N . LYS A 1 100 ? 15.004 -0.290 -2.814 1.00 94.62 100 LYS A N 1
ATOM 828 C CA . LYS A 1 100 ? 14.645 0.523 -1.647 1.00 94.62 100 LYS A CA 1
ATOM 829 C C . LYS A 1 100 ? 15.796 1.425 -1.198 1.00 94.62 100 LYS A C 1
ATOM 831 O O . LYS A 1 100 ? 15.574 2.588 -0.882 1.00 94.62 100 LYS A O 1
ATOM 836 N N . ARG A 1 101 ? 17.024 0.894 -1.171 1.00 93.69 101 ARG A N 1
ATOM 837 C CA . ARG A 1 101 ? 18.226 1.656 -0.798 1.00 93.69 101 ARG A CA 1
ATOM 838 C C . ARG A 1 101 ? 18.622 2.668 -1.869 1.00 93.69 101 ARG A C 1
ATOM 840 O O . ARG A 1 101 ? 18.946 3.792 -1.516 1.00 93.69 101 ARG A O 1
ATOM 847 N N . ILE A 1 102 ? 18.592 2.281 -3.145 1.00 93.56 102 ILE A N 1
ATOM 848 C CA . ILE A 1 102 ? 18.966 3.157 -4.268 1.00 93.56 102 ILE A CA 1
ATOM 849 C C . ILE A 1 102 ? 18.022 4.364 -4.358 1.00 93.56 102 ILE A C 1
ATOM 851 O O . ILE A 1 102 ? 18.481 5.487 -4.539 1.00 93.56 102 ILE A O 1
ATOM 855 N N . HIS A 1 103 ? 16.718 4.143 -4.182 1.00 91.19 103 HIS A N 1
ATOM 856 C CA . HIS A 1 103 ? 15.688 5.180 -4.300 1.00 91.19 103 HIS A CA 1
ATOM 857 C C . HIS A 1 103 ? 15.313 5.835 -2.965 1.00 91.19 103 HIS A C 1
ATOM 859 O O . HIS A 1 103 ? 14.399 6.649 -2.917 1.00 91.19 103 HIS A O 1
ATOM 865 N N . SER A 1 104 ? 16.021 5.511 -1.877 1.00 91.75 104 SER A N 1
ATOM 866 C CA . SER A 1 104 ? 15.774 6.065 -0.536 1.00 91.75 104 SER A CA 1
ATOM 867 C C . SER A 1 104 ? 14.325 5.919 -0.044 1.00 91.75 104 SER A C 1
ATOM 869 O O . SER A 1 104 ? 13.837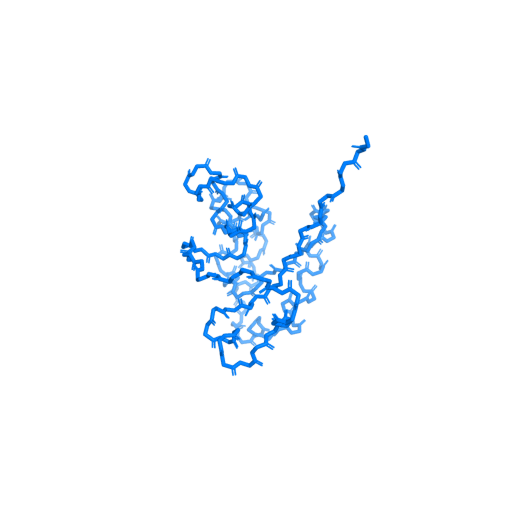 6.749 0.724 1.00 91.75 104 SER A O 1
ATOM 871 N N . TYR A 1 105 ? 13.629 4.854 -0.451 1.00 91.62 105 TYR A N 1
ATOM 872 C CA . TYR A 1 105 ? 12.263 4.605 0.002 1.00 91.62 105 TYR A CA 1
ATOM 873 C C . TYR A 1 105 ? 12.231 4.303 1.504 1.00 91.62 105 TYR A C 1
ATOM 875 O O . TYR A 1 105 ? 12.952 3.434 2.015 1.00 91.62 105 TYR A O 1
ATOM 883 N N . THR A 1 106 ? 11.349 4.999 2.217 1.00 88.19 106 THR A N 1
ATOM 884 C CA . THR A 1 106 ? 11.087 4.790 3.643 1.00 88.19 106 THR A CA 1
ATOM 885 C C . THR A 1 106 ? 9.922 3.809 3.836 1.00 88.19 106 THR A C 1
ATOM 887 O O . THR A 1 106 ? 9.176 3.515 2.907 1.00 88.19 106 THR A O 1
ATOM 890 N N . GLY A 1 107 ? 9.783 3.222 5.030 1.00 86.31 107 GLY A N 1
ATOM 891 C CA . GLY A 1 107 ? 8.688 2.279 5.311 1.00 86.31 107 GLY A CA 1
ATOM 892 C C . GLY A 1 107 ? 8.833 0.910 4.631 1.00 86.31 107 GLY A C 1
ATOM 893 O O . GLY A 1 107 ? 9.950 0.424 4.429 1.00 86.31 107 GLY A O 1
ATOM 894 N N . TYR A 1 108 ? 7.714 0.238 4.352 1.00 85.44 108 TYR A N 1
ATOM 895 C CA . TYR A 1 108 ? 7.683 -1.069 3.685 1.00 85.44 108 TYR A CA 1
ATOM 896 C C . TYR A 1 108 ? 7.738 -0.902 2.156 1.00 85.44 108 TYR A C 1
ATOM 898 O O . TYR A 1 108 ? 6.973 -0.125 1.591 1.00 85.44 108 TYR A O 1
ATOM 906 N N . PHE A 1 109 ? 8.628 -1.648 1.492 1.00 92.38 109 PHE A N 1
ATOM 907 C CA . PHE A 1 109 ? 8.766 -1.679 0.032 1.00 92.38 109 PHE A CA 1
ATOM 908 C C . PHE A 1 109 ? 9.050 -3.104 -0.441 1.00 92.38 109 PHE A C 1
ATOM 910 O O . PHE A 1 109 ? 9.972 -3.750 0.068 1.00 92.38 109 PHE A O 1
ATOM 917 N N . GLU A 1 110 ? 8.296 -3.563 -1.436 1.00 92.81 110 GLU A N 1
ATOM 918 C CA . GLU A 1 110 ? 8.483 -4.848 -2.107 1.00 92.81 110 GLU A CA 1
ATOM 919 C C . GLU A 1 110 ? 7.976 -4.739 -3.555 1.00 92.81 110 GLU A C 1
ATOM 921 O O . GLU A 1 110 ? 6.974 -4.085 -3.824 1.00 92.81 110 GLU A O 1
ATOM 926 N N . LEU A 1 111 ? 8.649 -5.396 -4.502 1.00 92.19 111 LEU A N 1
ATOM 927 C CA . LEU A 1 111 ? 8.221 -5.452 -5.908 1.00 92.19 111 LEU A CA 1
ATOM 928 C C . LEU A 1 111 ? 7.007 -6.371 -6.139 1.00 92.19 111 LEU A C 1
ATOM 930 O O . LEU A 1 111 ? 6.460 -6.426 -7.243 1.00 92.19 111 LEU A O 1
ATOM 934 N N . TYR A 1 112 ? 6.620 -7.136 -5.115 1.00 89.50 112 TYR A N 1
ATOM 935 C CA . TYR A 1 112 ? 5.563 -8.144 -5.142 1.00 89.50 112 TYR A CA 1
ATOM 936 C C . TYR A 1 112 ? 5.656 -9.030 -6.395 1.00 89.50 112 TYR A C 1
ATOM 938 O O . TYR A 1 112 ? 6.740 -9.473 -6.774 1.00 89.50 112 TYR A O 1
ATOM 946 N N . THR A 1 113 ? 4.533 -9.303 -7.054 1.00 89.25 113 THR A N 1
ATOM 947 C CA . THR A 1 113 ? 4.443 -10.131 -8.260 1.00 89.25 113 THR A CA 1
ATOM 948 C C . THR A 1 113 ? 4.468 -9.316 -9.553 1.00 89.25 113 THR A C 1
ATOM 950 O O . THR A 1 113 ? 4.281 -9.892 -10.625 1.00 89.25 113 THR A O 1
ATOM 953 N N . VAL A 1 114 ? 4.750 -8.005 -9.498 1.00 90.94 114 VAL A N 1
ATOM 954 C CA . VAL A 1 114 ? 4.784 -7.161 -10.701 1.00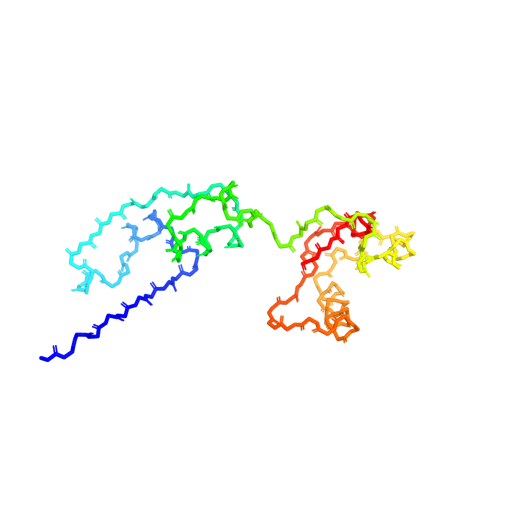 90.94 114 VAL A CA 1
ATOM 955 C C . VAL A 1 114 ? 5.826 -7.718 -11.682 1.00 90.94 114 VAL A C 1
ATOM 957 O O . VAL A 1 114 ? 6.986 -7.928 -11.300 1.00 90.94 114 VAL A O 1
ATOM 960 N N . PRO A 1 115 ? 5.455 -8.028 -12.938 1.00 90.88 115 PRO A N 1
ATOM 961 C CA . PRO A 1 115 ? 6.413 -8.544 -13.906 1.00 90.88 115 PRO A CA 1
ATOM 962 C C . PRO A 1 115 ? 7.499 -7.511 -14.216 1.00 90.88 115 PRO A C 1
ATOM 964 O O . PRO A 1 115 ? 7.201 -6.346 -14.473 1.00 90.88 115 PRO A O 1
ATOM 967 N N . PHE A 1 116 ? 8.760 -7.945 -14.277 1.00 91.44 116 PHE A N 1
ATOM 968 C CA . PHE A 1 116 ? 9.908 -7.048 -14.488 1.00 91.44 116 PHE A CA 1
ATOM 969 C C . PHE A 1 116 ? 9.827 -6.264 -15.800 1.00 91.44 116 PHE A C 1
ATOM 971 O O . PHE A 1 116 ? 10.282 -5.127 -15.865 1.00 91.44 116 PHE A O 1
ATOM 978 N N . ARG A 1 117 ? 9.188 -6.839 -16.827 1.00 91.69 117 ARG A N 1
ATOM 979 C CA . ARG A 1 117 ? 8.925 -6.153 -18.101 1.00 91.69 117 ARG A CA 1
ATOM 980 C C . ARG A 1 117 ? 7.989 -4.950 -17.968 1.00 91.69 117 ARG A C 1
ATOM 982 O O . ARG A 1 117 ? 8.032 -4.077 -18.823 1.00 91.69 117 ARG A O 1
ATOM 989 N N . TYR A 1 118 ? 7.146 -4.920 -16.933 1.00 93.94 118 TYR A N 1
ATOM 990 C CA . TYR A 1 118 ? 6.173 -3.852 -16.718 1.00 93.94 118 TYR A CA 1
ATOM 991 C C . TYR A 1 118 ? 6.591 -2.840 -15.650 1.00 93.94 118 TYR A C 1
ATOM 993 O O . TYR A 1 118 ? 6.109 -1.715 -15.687 1.00 93.94 118 TYR A O 1
ATOM 1001 N N . LEU A 1 119 ? 7.520 -3.185 -14.751 1.00 94.81 119 LEU A N 1
ATOM 1002 C CA . LEU A 1 119 ? 8.072 -2.241 -13.768 1.00 94.81 119 LEU A CA 1
ATOM 1003 C C . LEU A 1 119 ? 8.477 -0.870 -14.359 1.00 94.81 119 LEU A C 1
ATOM 1005 O O . LEU A 1 119 ? 8.136 0.134 -13.746 1.00 94.81 119 LEU A O 1
ATOM 1009 N N . PRO A 1 120 ? 9.104 -0.776 -15.550 1.00 95.75 120 PRO A N 1
ATOM 1010 C CA . PRO A 1 120 ? 9.493 0.500 -16.167 1.00 95.75 120 PRO A CA 1
ATOM 1011 C C . PRO A 1 120 ? 8.352 1.479 -16.477 1.00 95.75 120 PRO A C 1
ATOM 1013 O O . PRO A 1 120 ? 8.630 2.612 -16.863 1.00 95.75 120 PRO A O 1
ATOM 1016 N N . TYR A 1 121 ? 7.094 1.041 -16.394 1.00 96.06 121 TYR A N 1
ATOM 1017 C CA . TYR A 1 121 ? 5.916 1.881 -16.626 1.00 96.06 121 TYR A CA 1
ATOM 1018 C C . TYR A 1 121 ? 5.288 2.394 -15.325 1.00 96.06 121 TYR A C 1
ATOM 1020 O O . TYR A 1 121 ? 4.297 3.119 -15.380 1.00 96.06 121 TYR A O 1
ATOM 1028 N N . PHE A 1 122 ? 5.830 2.009 -14.168 1.00 95.50 122 PHE A N 1
ATOM 1029 C CA . PHE A 1 122 ? 5.250 2.317 -12.867 1.00 95.50 122 PHE A CA 1
ATOM 1030 C C . PHE A 1 122 ? 6.221 3.076 -11.961 1.00 95.50 122 PHE A C 1
ATOM 1032 O O . PHE A 1 122 ? 7.435 2.881 -12.034 1.00 95.50 122 PHE A O 1
ATOM 1039 N N . ASP A 1 123 ? 5.659 3.905 -11.093 1.00 92.81 123 ASP A N 1
ATOM 1040 C CA . ASP A 1 123 ? 6.263 4.398 -9.855 1.00 92.81 123 ASP A CA 1
ATOM 1041 C C . ASP A 1 123 ? 5.648 3.660 -8.650 1.00 92.81 123 ASP A C 1
ATOM 1043 O O . ASP A 1 123 ? 4.675 2.918 -8.829 1.00 92.81 123 ASP A O 1
ATOM 1047 N N . TYR A 1 124 ? 6.233 3.816 -7.460 1.00 90.19 124 TYR A N 1
ATOM 1048 C CA . TYR A 1 124 ? 5.802 3.206 -6.197 1.00 90.19 124 TYR A CA 1
ATOM 1049 C C . TYR A 1 124 ? 5.294 4.241 -5.192 1.00 90.19 124 TYR A C 1
ATOM 1051 O O . TYR A 1 124 ? 6.064 5.177 -4.881 1.00 90.19 124 TYR A O 1
#

Foldseek 3Di:
DDDDDDDDDDPPPAPVNCVVPPDPVVPCPDDDHDDDAPADVQQVVCCVVPVDGCVVVVRRDPKDFALPPQLLLVLCVVLVDDQVQVVDPVNQVVVQVVSCVVVVPDDDTGPPPPRSNCSSRIDD

Sequence (124 aa):
MKKLAMYVFIDALGWEIYERYGFLKEMALNERKLRTTFGFSSAADPSILSGRYPDEHTHWSCFVHDPQNSPFRGMQILAKLPGFIFDRWRVRHNISKLIKRIHSYTGYFELYTVPFRYLPYFDY

Secondary structure (DSSP, 8-state):
-PPP------TT--HHHHHHH-SSTTT-SS--PPPPPSS-HHHHHHHHHHS--HHHH----S-EE-TTT-TTTTHHHHTTS-HHHHTSHHHHHHHHHHHHHHTT--S----TT--TTTGGGEE-

pLDDT: mean 90.95, std 3.37, range [70.94, 96.06]